Protein AF-A0A9Q4MGJ3-F1 (afdb_monomer_lite)

Radius of gyration: 14.68 Å; chains: 1; bounding box: 35×25×41 Å

Structure (mmCIF, N/CA/C/O backbone):
data_AF-A0A9Q4MGJ3-F1
#
_entry.id   AF-A0A9Q4MGJ3-F1
#
loop_
_atom_site.group_PDB
_atom_site.id
_atom_site.type_symbol
_atom_site.label_atom_id
_atom_site.label_alt_id
_atom_site.label_comp_id
_atom_site.label_asym_id
_atom_site.label_entity_id
_atom_site.label_seq_id
_atom_site.pdbx_PDB_ins_code
_atom_site.Cartn_x
_atom_site.Cartn_y
_atom_site.Cartn_z
_atom_site.occupancy
_atom_site.B_iso_or_equiv
_atom_site.auth_seq_id
_atom_site.auth_comp_id
_atom_site.auth_asym_id
_atom_site.auth_atom_id
_atom_site.pdbx_PDB_model_num
ATOM 1 N N . VAL A 1 1 ? 1.447 6.209 -20.324 1.00 47.72 1 VAL A N 1
ATOM 2 C CA . VAL A 1 1 ? 1.339 6.605 -18.892 1.00 47.72 1 VAL A CA 1
ATOM 3 C C . VAL A 1 1 ? -0.029 6.287 -18.270 1.00 47.72 1 VAL A C 1
ATOM 5 O O . VAL A 1 1 ? -0.046 5.803 -17.146 1.00 47.72 1 VAL A O 1
ATOM 8 N N . GLY A 1 2 ? -1.164 6.512 -18.954 1.00 54.47 2 GLY A N 1
ATOM 9 C CA . GLY A 1 2 ? -2.505 6.375 -18.346 1.00 54.47 2 GLY A CA 1
ATOM 10 C C . GLY A 1 2 ? -3.077 4.954 -18.210 1.00 54.47 2 GLY A C 1
ATOM 11 O O . GLY A 1 2 ? -3.803 4.693 -17.256 1.00 54.47 2 GLY A O 1
ATOM 12 N N . LEU A 1 3 ? -2.738 4.028 -19.115 1.00 53.75 3 LEU A N 1
ATOM 13 C CA . LEU A 1 3 ? -3.378 2.703 -19.179 1.00 53.75 3 LEU A CA 1
ATOM 14 C C . LEU A 1 3 ? -2.909 1.750 -18.067 1.00 53.75 3 LEU A C 1
ATOM 16 O O . LEU A 1 3 ? -3.738 1.143 -17.399 1.00 53.75 3 LEU A O 1
ATOM 20 N N . ILE A 1 4 ? -1.597 1.692 -17.805 1.00 57.59 4 ILE A N 1
ATOM 21 C CA . ILE A 1 4 ? -1.020 0.861 -16.730 1.00 57.59 4 ILE A CA 1
ATOM 22 C C . ILE A 1 4 ? -1.405 1.418 -15.356 1.00 57.59 4 ILE A C 1
ATOM 24 O O . ILE A 1 4 ? -1.832 0.672 -14.483 1.00 57.59 4 ILE A O 1
ATOM 28 N N . ARG A 1 5 ? -1.343 2.747 -15.180 1.00 59.00 5 ARG A N 1
ATOM 29 C CA . ARG A 1 5 ? -1.813 3.391 -13.945 1.00 59.00 5 ARG A CA 1
ATOM 30 C C . ARG A 1 5 ? -3.297 3.122 -13.717 1.00 59.00 5 ARG A C 1
ATOM 32 O O . ARG A 1 5 ? -3.651 2.729 -12.622 1.00 59.00 5 ARG A O 1
ATOM 39 N N . SER A 1 6 ? -4.154 3.256 -14.729 1.00 56.19 6 SER A N 1
ATOM 40 C CA . SER A 1 6 ? -5.579 2.936 -14.557 1.00 56.19 6 SER A CA 1
ATOM 41 C C . SER A 1 6 ? -5.777 1.462 -14.208 1.00 56.19 6 SER A C 1
ATOM 43 O O . SER A 1 6 ? -6.451 1.171 -13.239 1.00 56.19 6 SER A O 1
ATOM 45 N N . ALA A 1 7 ? -5.122 0.532 -14.906 1.00 58.12 7 ALA A N 1
ATOM 46 C CA . ALA A 1 7 ? -5.238 -0.901 -14.627 1.00 58.12 7 ALA A CA 1
ATOM 47 C C . ALA A 1 7 ? -4.816 -1.311 -13.202 1.00 58.12 7 ALA A C 1
ATOM 49 O O . ALA A 1 7 ? -5.288 -2.334 -12.713 1.00 58.12 7 ALA A O 1
ATOM 50 N N . ILE A 1 8 ? -3.927 -0.535 -12.573 1.00 58.72 8 ILE A N 1
ATOM 51 C CA . ILE A 1 8 ? -3.444 -0.756 -11.205 1.00 58.72 8 ILE A CA 1
ATOM 52 C C . ILE A 1 8 ? -4.287 0.025 -10.182 1.00 58.72 8 ILE A C 1
ATOM 54 O O . ILE 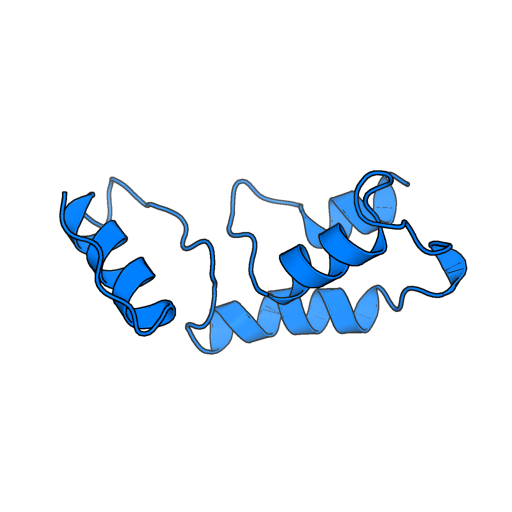A 1 8 ? -4.541 -0.479 -9.102 1.00 58.72 8 ILE A O 1
ATOM 58 N N . PHE A 1 9 ? -4.758 1.230 -10.513 1.00 60.62 9 PHE A N 1
ATOM 59 C CA . PHE A 1 9 ? -5.439 2.146 -9.586 1.00 60.62 9 PHE A CA 1
ATOM 60 C C . PHE A 1 9 ? -6.959 2.287 -9.834 1.00 60.62 9 PHE A C 1
ATOM 62 O O . PHE A 1 9 ? -7.568 3.247 -9.362 1.00 60.62 9 PHE A O 1
ATOM 69 N N . THR A 1 10 ? -7.608 1.394 -10.592 1.00 50.22 10 THR A N 1
ATOM 70 C CA . THR A 1 10 ? -9.064 1.461 -10.834 1.00 50.22 10 THR A CA 1
ATOM 71 C C . THR A 1 10 ? -9.859 1.081 -9.585 1.00 50.22 10 THR A C 1
ATOM 73 O O . THR A 1 10 ? -10.194 -0.083 -9.384 1.00 50.22 10 THR A O 1
ATOM 76 N N . GLY A 1 11 ? -10.197 2.081 -8.772 1.00 47.00 11 GLY A N 1
ATOM 77 C CA . GLY A 1 11 ? -11.117 1.975 -7.641 1.00 47.00 11 GLY A CA 1
ATOM 78 C C . GLY A 1 11 ? -10.798 3.005 -6.558 1.00 47.00 11 GLY A C 1
ATOM 79 O O . GLY A 1 11 ? -9.644 3.372 -6.366 1.00 47.00 11 GLY A O 1
ATOM 80 N N . LEU A 1 12 ? -11.811 3.455 -5.811 1.00 43.69 12 LEU A N 1
ATOM 81 C CA . LEU A 1 12 ? -11.649 4.173 -4.532 1.00 43.69 12 LEU A CA 1
ATOM 82 C C . LEU A 1 12 ? -11.092 3.234 -3.431 1.00 43.69 12 LEU A C 1
ATOM 84 O O . LEU A 1 12 ? -11.662 3.149 -2.348 1.00 43.69 12 LEU A O 1
ATOM 88 N N . TRP A 1 13 ? -10.063 2.435 -3.743 1.00 46.66 13 TRP A N 1
ATOM 89 C CA . TRP A 1 13 ? -9.635 1.294 -2.937 1.00 46.66 13 TRP A CA 1
ATOM 90 C C . TRP A 1 13 ? -8.103 1.158 -2.867 1.00 46.66 13 TRP A C 1
ATOM 92 O O . TRP A 1 13 ? -7.408 1.155 -3.875 1.00 46.66 13 TRP A O 1
ATOM 102 N N . ALA A 1 14 ? -7.609 1.032 -1.634 1.00 48.94 14 ALA A N 1
ATOM 103 C CA . ALA A 1 14 ? -6.429 0.287 -1.203 1.00 48.94 14 ALA A CA 1
ATOM 104 C C . ALA A 1 14 ? -5.128 0.278 -2.050 1.00 48.94 14 ALA A C 1
ATOM 106 O O . ALA A 1 14 ? -4.851 -0.683 -2.765 1.00 48.94 14 ALA A O 1
ATOM 107 N N . MET A 1 15 ? -4.211 1.232 -1.829 1.00 65.44 15 MET A N 1
ATOM 108 C CA . MET A 1 15 ? -2.789 1.024 -2.156 1.00 65.44 15 MET A CA 1
ATOM 109 C C . MET A 1 15 ? -2.182 -0.076 -1.257 1.00 65.44 15 MET A C 1
ATOM 111 O O . MET A 1 15 ? -2.004 0.099 -0.056 1.00 65.44 15 MET A O 1
ATOM 115 N N . ASN A 1 16 ? -1.860 -1.237 -1.818 1.00 71.69 16 ASN A N 1
ATOM 116 C CA . ASN A 1 16 ? -1.073 -2.287 -1.150 1.00 71.69 16 ASN A CA 1
ATOM 117 C C . ASN A 1 16 ? 0.409 -2.262 -1.578 1.00 71.69 16 ASN A C 1
ATOM 119 O O . ASN A 1 16 ? 0.822 -1.378 -2.328 1.00 71.69 16 ASN A O 1
ATOM 123 N N . VAL A 1 17 ? 1.219 -3.225 -1.116 1.00 75.88 17 VAL A N 1
ATOM 124 C CA . VAL A 1 17 ? 2.674 -3.262 -1.380 1.00 75.88 17 VAL A CA 1
ATOM 125 C C . VAL A 1 17 ? 2.983 -3.166 -2.876 1.00 75.88 17 VAL A C 1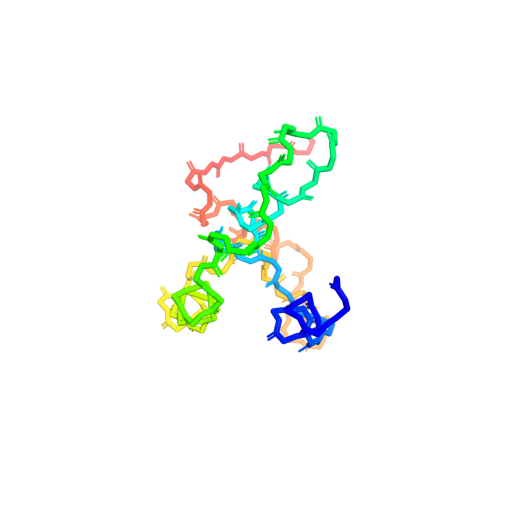
ATOM 127 O O . VAL A 1 17 ? 3.879 -2.417 -3.259 1.00 75.88 17 VAL A O 1
ATOM 130 N N . ALA A 1 18 ? 2.210 -3.834 -3.738 1.00 81.50 18 ALA A N 1
ATOM 131 C CA . ALA A 1 18 ? 2.409 -3.765 -5.186 1.00 81.50 18 ALA A CA 1
ATOM 132 C C . ALA A 1 18 ? 2.249 -2.331 -5.722 1.00 81.50 18 ALA A C 1
ATOM 134 O O . ALA A 1 18 ? 3.045 -1.880 -6.543 1.00 81.50 18 ALA A O 1
ATOM 135 N N . HIS A 1 19 ? 1.282 -1.576 -5.199 1.00 78.62 19 HIS A N 1
ATOM 136 C CA . HIS A 1 19 ? 1.066 -0.178 -5.570 1.00 78.62 19 HIS A CA 1
ATOM 137 C C . HIS A 1 19 ? 2.207 0.725 -5.098 1.00 78.62 19 HIS A C 1
ATOM 139 O O . HIS A 1 19 ? 2.636 1.602 -5.845 1.00 78.62 19 HIS A O 1
ATOM 145 N N . VAL A 1 20 ? 2.712 0.506 -3.878 1.00 78.81 20 VAL A N 1
ATOM 146 C CA . VAL A 1 20 ? 3.840 1.270 -3.316 1.00 78.81 20 VAL A CA 1
ATOM 147 C C . VAL A 1 20 ? 5.112 1.017 -4.122 1.00 78.81 20 VAL A C 1
ATOM 149 O O . VAL A 1 20 ? 5.793 1.965 -4.504 1.00 78.81 20 VAL A O 1
ATOM 152 N N . LEU A 1 21 ? 5.401 -0.244 -4.450 1.00 82.19 21 LEU A N 1
ATOM 153 C CA . LEU A 1 21 ? 6.552 -0.616 -5.275 1.00 82.19 21 LEU A CA 1
ATOM 154 C C . LEU A 1 21 ? 6.436 -0.055 -6.698 1.00 82.19 21 LEU A C 1
ATOM 156 O O . LEU A 1 21 ? 7.408 0.486 -7.226 1.00 82.19 21 LEU A O 1
ATOM 160 N N . TYR A 1 22 ? 5.246 -0.118 -7.302 1.00 84.12 22 TYR A N 1
ATOM 161 C CA . TYR A 1 22 ? 4.998 0.491 -8.60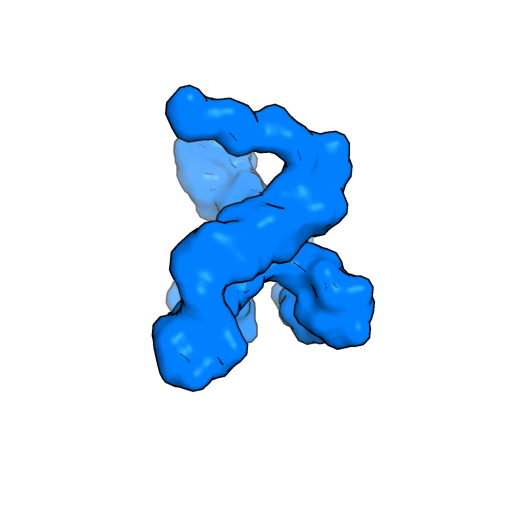7 1.00 84.12 22 TYR A CA 1
ATOM 162 C C . TYR A 1 22 ? 5.180 2.015 -8.552 1.00 84.12 22 TYR A C 1
ATOM 164 O O . TYR A 1 22 ? 5.797 2.607 -9.437 1.00 84.12 22 TYR A O 1
ATOM 172 N N . TYR A 1 23 ? 4.675 2.674 -7.506 1.00 80.69 23 TYR A N 1
ATOM 173 C CA . TYR A 1 23 ? 4.834 4.114 -7.318 1.00 80.69 23 TYR A CA 1
ATOM 174 C C . TYR A 1 23 ? 6.306 4.505 -7.151 1.00 80.69 23 TYR A C 1
ATOM 176 O O . TYR A 1 23 ? 6.764 5.398 -7.858 1.00 80.69 23 TYR A O 1
ATOM 184 N N . ALA A 1 24 ? 7.060 3.803 -6.300 1.00 81.62 24 ALA A N 1
ATOM 185 C CA . ALA A 1 24 ? 8.484 4.055 -6.087 1.00 81.62 24 ALA A CA 1
ATOM 186 C C . ALA A 1 24 ? 9.291 3.950 -7.391 1.00 81.62 24 ALA A C 1
ATOM 188 O O . ALA A 1 24 ? 10.146 4.786 -7.656 1.00 81.62 24 ALA A O 1
ATOM 189 N N . LYS A 1 25 ? 8.959 2.978 -8.249 1.00 82.31 25 LYS A N 1
ATOM 190 C CA . LYS A 1 25 ? 9.624 2.784 -9.545 1.00 82.31 25 LYS A CA 1
ATOM 191 C C . LYS A 1 25 ? 9.208 3.776 -10.625 1.00 82.31 25 LYS A C 1
ATOM 193 O O . LYS A 1 25 ? 9.955 3.998 -11.569 1.00 82.31 25 LYS A O 1
ATOM 198 N N . THR A 1 26 ? 8.016 4.364 -10.535 1.00 81.38 26 THR A N 1
ATOM 199 C CA . THR A 1 26 ? 7.457 5.192 -11.622 1.00 81.38 26 THR A CA 1
ATOM 200 C C . THR A 1 26 ? 7.358 6.676 -11.295 1.00 81.38 26 THR A C 1
ATOM 202 O O . THR A 1 26 ? 7.166 7.501 -12.200 1.00 81.38 26 THR A O 1
ATOM 205 N N . ASN A 1 27 ? 7.490 7.064 -10.027 1.00 80.12 27 ASN A N 1
ATOM 206 C CA . ASN A 1 27 ? 7.455 8.462 -9.634 1.00 80.12 27 ASN A CA 1
ATOM 207 C C . ASN A 1 27 ? 8.782 9.162 -9.977 1.00 80.12 27 ASN A C 1
ATOM 209 O O . ASN A 1 27 ? 9.860 8.667 -9.664 1.00 80.12 27 ASN A O 1
ATOM 213 N N . ALA A 1 28 ? 8.698 10.330 -10.626 1.00 80.06 28 ALA A N 1
ATOM 214 C CA . ALA A 1 28 ? 9.871 11.119 -11.009 1.00 80.06 28 ALA A CA 1
ATOM 215 C C . ALA A 1 28 ? 10.714 11.543 -9.798 1.00 80.06 28 ALA A C 1
ATOM 217 O O . ALA A 1 28 ? 11.935 11.560 -9.889 1.00 80.06 28 ALA A O 1
ATOM 218 N N . GLU A 1 29 ? 10.069 11.823 -8.668 1.00 81.00 29 GLU A N 1
ATOM 219 C CA . GLU A 1 29 ? 10.719 12.273 -7.434 1.00 81.00 29 GLU A CA 1
ATOM 220 C C . GLU A 1 29 ? 11.405 11.131 -6.668 1.00 81.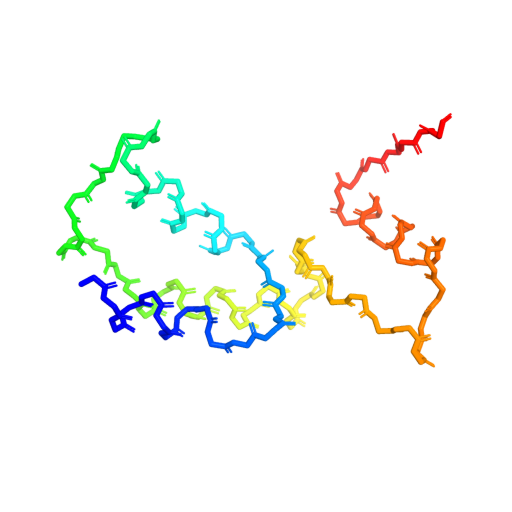00 29 GLU A C 1
ATOM 222 O O . GLU A 1 29 ? 12.147 11.384 -5.726 1.00 81.00 29 GLU A O 1
ATOM 227 N N . MET A 1 30 ? 11.186 9.875 -7.075 1.00 78.50 30 MET A N 1
ATOM 228 C CA . MET A 1 30 ? 11.751 8.681 -6.433 1.00 78.50 30 MET A CA 1
ATOM 229 C C . MET A 1 30 ? 12.759 7.929 -7.315 1.00 78.50 30 MET A C 1
ATOM 231 O O . MET A 1 30 ? 13.123 6.800 -7.001 1.00 78.50 30 MET A O 1
ATOM 235 N N . GLY A 1 31 ? 13.232 8.542 -8.407 1.00 73.12 31 GLY A N 1
ATOM 236 C CA . GLY A 1 31 ? 14.186 7.905 -9.323 1.00 73.12 31 GLY A CA 1
ATOM 237 C C . GLY A 1 31 ? 13.522 7.028 -10.388 1.00 73.12 31 GLY A C 1
ATOM 238 O O . GLY A 1 31 ? 13.965 5.909 -10.624 1.00 73.12 31 GLY A O 1
ATOM 239 N N . ARG A 1 32 ? 12.454 7.547 -11.018 1.00 81.19 32 ARG A N 1
ATOM 240 C CA . ARG A 1 32 ? 11.670 6.897 -12.086 1.00 81.19 32 ARG A CA 1
ATOM 241 C C . ARG A 1 32 ? 12.519 6.052 -13.046 1.00 81.19 32 ARG A C 1
ATOM 243 O O . ARG A 1 32 ? 13.392 6.572 -13.737 1.00 81.19 32 ARG A O 1
ATOM 250 N N . GLU A 1 33 ? 12.131 4.791 -13.190 1.00 78.69 33 GLU A N 1
ATOM 251 C CA . GLU A 1 33 ? 12.622 3.861 -14.205 1.00 78.69 33 GLU A CA 1
ATOM 252 C C . GLU A 1 33 ? 11.813 3.989 -15.520 1.00 78.69 33 GLU A C 1
ATOM 254 O O . GLU A 1 33 ? 10.648 4.418 -15.502 1.00 78.69 33 GLU A O 1
ATOM 259 N N . PRO A 1 34 ? 12.391 3.613 -16.680 1.00 80.38 34 PRO A N 1
ATOM 260 C CA . PRO A 1 34 ? 11.642 3.465 -17.927 1.00 80.38 34 PRO A CA 1
ATOM 261 C C . PRO A 1 34 ? 10.472 2.485 -17.760 1.00 80.38 34 PRO A C 1
ATOM 263 O O . PRO A 1 34 ? 10.643 1.369 -17.272 1.00 80.38 34 PRO A O 1
ATOM 266 N N . LEU A 1 35 ? 9.273 2.895 -18.183 1.00 72.12 35 LEU A N 1
ATOM 267 C CA . LEU A 1 35 ? 8.041 2.115 -17.984 1.00 72.12 35 LEU A CA 1
ATOM 268 C C . LEU A 1 35 ? 8.028 0.804 -18.779 1.00 72.12 35 LEU A C 1
ATOM 270 O O . LEU A 1 35 ? 7.320 -0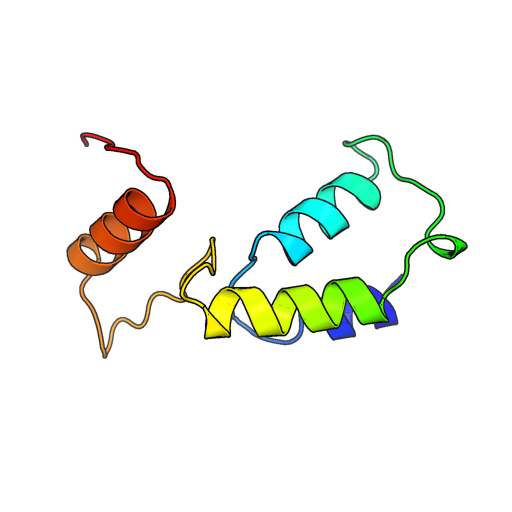.130 -18.421 1.00 72.12 35 LEU A O 1
ATOM 274 N N . ASP A 1 36 ? 8.816 0.751 -19.843 1.00 77.44 36 ASP A N 1
ATOM 275 C CA . ASP A 1 36 ? 8.916 -0.343 -20.802 1.00 77.44 36 ASP A CA 1
ATOM 276 C C . ASP A 1 36 ? 9.467 -1.622 -20.145 1.00 77.44 36 ASP A C 1
ATOM 278 O O . ASP A 1 36 ? 9.190 -2.727 -20.602 1.00 77.44 36 ASP A O 1
ATOM 282 N N . GLY A 1 37 ? 10.220 -1.472 -19.047 1.00 75.00 37 GLY A N 1
ATOM 283 C CA . GLY A 1 37 ? 10.746 -2.576 -18.242 1.00 75.00 37 GLY A CA 1
ATOM 284 C C . GLY A 1 37 ? 9.823 -3.030 -17.110 1.00 75.00 37 GLY A C 1
ATOM 285 O O . GLY A 1 37 ? 10.198 -3.917 -16.345 1.00 75.00 37 GLY A O 1
ATOM 286 N N . ILE A 1 38 ? 8.639 -2.426 -16.959 1.00 81.38 38 ILE A N 1
ATOM 287 C CA . ILE A 1 38 ? 7.720 -2.749 -15.866 1.00 81.38 38 ILE A CA 1
ATOM 288 C C . ILE A 1 38 ? 6.743 -3.838 -16.299 1.00 81.38 38 ILE A C 1
ATOM 290 O O . ILE A 1 38 ? 5.874 -3.627 -17.144 1.00 81.38 38 ILE A O 1
ATOM 294 N N . ASP A 1 39 ? 6.838 -4.992 -15.645 1.00 85.94 39 ASP A N 1
ATOM 295 C CA . ASP A 1 39 ? 5.897 -6.094 -15.813 1.00 85.94 39 ASP A CA 1
ATOM 296 C C . ASP A 1 39 ? 4.556 -5.788 -15.127 1.00 85.94 39 ASP A C 1
ATOM 298 O O . ASP A 1 39 ? 4.318 -6.094 -13.959 1.00 85.94 39 ASP A O 1
ATOM 302 N N . ALA A 1 40 ? 3.648 -5.165 -15.874 1.00 80.81 40 ALA A N 1
ATOM 303 C CA . ALA A 1 40 ? 2.325 -4.809 -15.376 1.00 80.81 40 ALA A CA 1
ATOM 304 C C . ALA A 1 40 ? 1.504 -6.021 -14.889 1.00 80.81 40 ALA A C 1
ATOM 306 O O . ALA A 1 40 ? 0.638 -5.852 -14.027 1.00 80.81 40 ALA A O 1
ATOM 307 N N . ALA A 1 41 ? 1.753 -7.227 -15.416 1.00 84.88 41 ALA A N 1
ATOM 308 C CA . ALA A 1 41 ? 1.001 -8.419 -15.040 1.00 84.88 41 ALA A CA 1
ATOM 309 C C . ALA A 1 41 ? 1.362 -8.883 -13.623 1.00 84.88 41 ALA A C 1
ATOM 311 O O . ALA A 1 41 ? 0.457 -9.155 -12.832 1.00 84.88 41 ALA A O 1
ATOM 312 N N . SER A 1 42 ? 2.651 -8.899 -13.260 1.00 83.12 42 SER A N 1
ATOM 313 C CA . SER A 1 42 ? 3.066 -9.245 -11.892 1.00 83.12 42 SER A CA 1
ATOM 314 C C . SER A 1 42 ? 2.631 -8.204 -10.862 1.00 83.12 42 SER A C 1
ATOM 316 O O . SER A 1 42 ? 2.167 -8.579 -9.785 1.00 83.12 42 SER A O 1
ATOM 318 N N . PHE A 1 43 ? 2.680 -6.908 -11.192 1.00 85.00 43 PHE A N 1
ATOM 319 C CA . PHE A 1 43 ? 2.146 -5.865 -10.308 1.00 85.00 43 PHE A CA 1
ATOM 320 C C . PHE A 1 43 ? 0.640 -6.013 -10.078 1.00 85.00 43 PHE A C 1
ATOM 322 O O . PHE A 1 43 ? 0.181 -5.843 -8.949 1.00 85.00 43 PHE A O 1
ATOM 329 N N . ARG A 1 44 ? -0.126 -6.379 -11.112 1.00 81.94 44 ARG A N 1
ATOM 330 C CA . ARG A 1 44 ? -1.565 -6.639 -10.984 1.00 81.94 44 ARG A CA 1
ATOM 331 C C . ARG A 1 44 ? -1.852 -7.891 -10.155 1.00 81.94 44 ARG A C 1
ATOM 333 O O . ARG A 1 44 ? -2.660 -7.832 -9.238 1.00 81.94 44 ARG A O 1
ATOM 340 N N . ALA A 1 45 ? -1.127 -8.981 -10.399 1.00 84.75 45 ALA A N 1
ATOM 341 C CA . ALA A 1 45 ? -1.244 -10.198 -9.600 1.00 84.75 45 ALA A CA 1
ATOM 342 C C . ALA A 1 45 ? -0.915 -9.947 -8.118 1.00 84.75 45 ALA A C 1
ATOM 344 O O . ALA A 1 45 ? -1.626 -10.422 -7.237 1.00 84.75 45 ALA A O 1
ATOM 345 N N . GLY A 1 46 ? 0.119 -9.149 -7.826 1.00 81.75 46 GLY A N 1
ATOM 346 C CA . GLY A 1 46 ? 0.425 -8.714 -6.463 1.00 81.75 46 GLY A CA 1
ATOM 347 C C . GLY A 1 46 ? -0.689 -7.851 -5.869 1.00 81.75 46 GLY A C 1
ATOM 348 O O . GLY A 1 46 ? -1.077 -8.055 -4.718 1.00 81.75 46 GLY A O 1
ATOM 349 N N . ALA A 1 47 ? -1.242 -6.926 -6.659 1.00 78.81 47 ALA A N 1
ATOM 350 C CA . ALA A 1 47 ? -2.337 -6.065 -6.232 1.00 78.81 47 ALA A CA 1
ATOM 351 C C . ALA A 1 47 ? -3.597 -6.854 -5.834 1.00 78.81 47 ALA A C 1
ATOM 353 O O . ALA A 1 47 ? -4.251 -6.449 -4.877 1.00 78.81 47 ALA A O 1
ATOM 354 N N . ASP A 1 48 ? -3.879 -7.985 -6.483 1.00 78.31 48 ASP A N 1
ATOM 355 C CA . ASP A 1 48 ? -4.989 -8.886 -6.138 1.00 78.31 48 ASP A CA 1
ATOM 356 C C . ASP A 1 48 ? -4.632 -9.844 -4.982 1.00 78.31 48 ASP A C 1
ATOM 358 O O . ASP A 1 48 ? -5.456 -10.133 -4.107 1.00 78.31 48 ASP A O 1
ATOM 362 N N . TRP A 1 49 ? -3.381 -10.316 -4.933 1.00 79.75 49 TRP A N 1
ATOM 363 C CA . TRP A 1 49 ? -2.923 -11.278 -3.931 1.00 79.75 49 TRP A CA 1
ATOM 364 C C . TRP A 1 49 ? -2.842 -10.670 -2.529 1.00 79.75 49 TRP A C 1
ATOM 366 O O . TRP A 1 49 ? -3.378 -11.260 -1.593 1.00 79.75 49 TRP A O 1
ATOM 376 N N . TYR A 1 50 ? -2.240 -9.487 -2.354 1.00 74.25 50 TYR A N 1
ATOM 377 C CA . TYR A 1 50 ? -2.078 -8.895 -1.018 1.00 74.25 50 TYR A CA 1
ATOM 378 C C . TYR A 1 50 ? -3.416 -8.729 -0.268 1.00 74.25 50 TYR A C 1
ATOM 380 O O . TYR A 1 50 ? -3.489 -9.166 0.879 1.00 74.25 50 TYR A O 1
ATOM 388 N N . PRO A 1 51 ? -4.501 -8.197 -0.867 1.00 70.12 51 PRO A N 1
ATOM 389 C CA . PRO A 1 51 ? -5.822 -8.178 -0.240 1.00 70.12 51 PRO A CA 1
ATOM 390 C C . PRO A 1 51 ? -6.360 -9.577 0.081 1.00 70.12 51 PRO A C 1
ATOM 392 O O . PRO A 1 51 ? -6.877 -9.771 1.179 1.00 70.12 51 PRO A O 1
ATOM 395 N N . SER A 1 52 ? -6.192 -10.560 -0.818 1.00 70.19 52 SER A N 1
ATOM 396 C CA . SER A 1 52 ? -6.643 -11.948 -0.589 1.00 70.19 52 SER A CA 1
ATOM 397 C C . SER A 1 52 ? -5.991 -12.605 0.634 1.00 70.19 52 SER A C 1
ATOM 399 O O . SER A 1 52 ? -6.571 -13.493 1.249 1.00 70.19 52 SER A O 1
ATOM 401 N N . GLN A 1 53 ? -4.791 -12.149 0.995 1.00 69.62 53 GLN A N 1
ATOM 402 C CA . GLN A 1 53 ? -4.036 -12.622 2.152 1.00 69.62 53 GLN A CA 1
ATOM 403 C C . GLN A 1 53 ? -4.214 -11.733 3.394 1.00 69.62 53 GLN A C 1
ATOM 405 O O . GLN A 1 53 ? -3.574 -11.964 4.414 1.00 69.62 53 GLN A O 1
ATOM 410 N N . GLY A 1 54 ? -5.039 -10.683 3.317 1.00 65.19 54 GLY A N 1
ATOM 411 C CA . GLY A 1 54 ? -5.198 -9.706 4.398 1.00 65.19 54 GLY A CA 1
ATOM 412 C C . GLY A 1 54 ? -4.037 -8.709 4.540 1.00 65.19 54 GLY A C 1
ATOM 413 O O . GLY A 1 54 ? -3.992 -7.972 5.520 1.00 65.19 54 GLY A O 1
ATOM 414 N N . PHE A 1 55 ? -3.126 -8.637 3.563 1.00 62.91 55 PHE A N 1
ATOM 415 C CA . PHE A 1 55 ? -1.935 -7.771 3.539 1.00 62.91 55 PHE A CA 1
ATOM 416 C C . PHE A 1 55 ? -2.132 -6.423 2.806 1.00 62.91 55 PHE A C 1
ATOM 418 O O . PHE A 1 55 ? -1.170 -5.794 2.356 1.00 62.91 55 PHE A O 1
ATOM 425 N N . GLY A 1 56 ? -3.369 -5.951 2.631 1.00 62.16 56 GLY A N 1
ATOM 426 C CA . GLY A 1 56 ? -3.634 -4.657 1.990 1.00 62.16 56 GLY A CA 1
ATOM 427 C C . GLY A 1 56 ? -3.216 -3.475 2.874 1.00 62.16 56 GLY A C 1
ATOM 428 O O . GLY A 1 56 ? -3.921 -3.177 3.829 1.00 62.16 56 GLY A O 1
ATOM 429 N N . ILE A 1 57 ? -2.096 -2.801 2.560 1.00 58.19 57 ILE A N 1
ATOM 430 C CA . ILE A 1 57 ? -1.524 -1.702 3.381 1.00 58.19 57 ILE A CA 1
ATOM 431 C C . ILE A 1 57 ? -2.506 -0.543 3.577 1.00 58.19 57 ILE A C 1
ATOM 433 O O . ILE A 1 57 ? -2.648 -0.019 4.679 1.00 58.19 57 ILE A O 1
ATOM 437 N N . CYS A 1 58 ? -3.233 -0.171 2.531 1.00 57.03 58 CYS A N 1
ATOM 438 C CA . CYS A 1 58 ? -4.380 0.706 2.652 1.00 57.03 58 CYS A CA 1
ATOM 439 C C . CYS A 1 58 ? -5.614 -0.170 2.694 1.00 57.03 58 CYS A C 1
ATOM 441 O O . CYS A 1 58 ? -6.129 -0.599 1.674 1.00 57.03 58 CYS A O 1
ATOM 443 N N . THR A 1 59 ? -6.096 -0.465 3.881 1.00 56.56 59 THR A N 1
ATOM 444 C CA . THR A 1 59 ? -7.431 -1.013 3.991 1.00 56.56 59 THR A CA 1
ATOM 445 C C . THR A 1 59 ? -8.431 0.087 3.615 1.00 56.56 59 THR A C 1
ATOM 447 O O . THR A 1 59 ? -8.216 1.257 3.924 1.00 56.56 59 THR A O 1
ATOM 450 N N . CYS A 1 60 ? -9.484 -0.226 2.864 1.00 59.50 60 CYS A N 1
ATOM 451 C CA . CYS A 1 60 ? -10.557 0.748 2.676 1.00 59.50 60 CYS A CA 1
ATOM 452 C C . CYS A 1 60 ? -11.245 0.924 4.021 1.00 59.50 60 CYS A C 1
ATOM 454 O O . CYS A 1 60 ? -11.609 -0.082 4.634 1.00 59.50 60 CYS A O 1
ATOM 456 N N . PHE A 1 61 ? -11.375 2.171 4.472 1.00 60.12 61 PHE A N 1
ATOM 457 C CA . PHE A 1 61 ? -12.260 2.480 5.581 1.00 60.12 61 PHE A CA 1
ATOM 458 C C . PHE A 1 61 ? -13.693 2.395 5.059 1.00 60.12 61 PHE A C 1
ATOM 460 O O . PHE A 1 61 ? -14.045 3.126 4.132 1.00 60.12 61 PHE A O 1
ATOM 467 N N . ASP A 1 62 ? -14.486 1.493 5.626 1.00 68.44 62 ASP A N 1
ATOM 468 C CA . ASP A 1 62 ? -15.916 1.359 5.341 1.00 68.44 62 ASP A CA 1
ATOM 469 C C . ASP A 1 62 ? -16.709 1.854 6.563 1.00 68.44 62 ASP A C 1
ATOM 471 O O . ASP A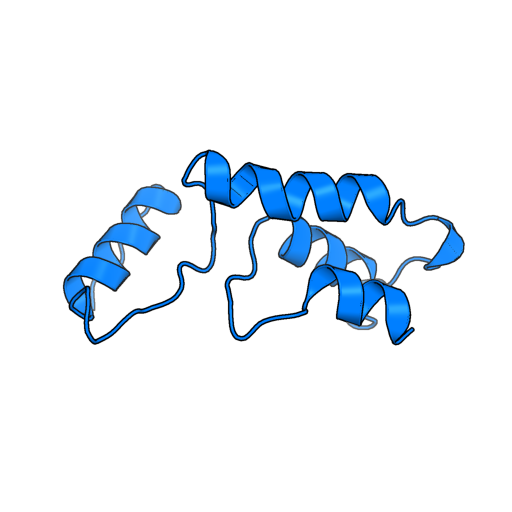 1 62 ? -16.925 1.082 7.497 1.00 68.44 62 ASP A O 1
ATOM 475 N N . PRO A 1 63 ? -17.112 3.141 6.613 1.00 69.19 63 PRO A N 1
ATOM 476 C CA . PRO A 1 63 ? -17.793 3.702 7.781 1.00 69.19 63 PRO A CA 1
ATOM 477 C C . PRO A 1 63 ? -19.091 2.964 8.173 1.00 69.19 63 PRO A C 1
ATOM 479 O O . PRO A 1 63 ? -19.396 2.904 9.364 1.00 69.19 63 PRO A O 1
ATOM 482 N N . PRO A 1 64 ? -19.868 2.405 7.220 1.00 79.12 64 PRO A N 1
ATOM 483 C CA . PRO A 1 64 ? -20.949 1.465 7.521 1.00 79.12 64 PRO A CA 1
ATOM 484 C C . PRO A 1 64 ? -20.547 0.149 8.208 1.00 79.12 64 PRO A C 1
ATOM 486 O O . PRO A 1 64 ? -21.378 -0.415 8.921 1.00 79.12 64 PRO A O 1
ATOM 489 N N . ALA A 1 65 ? -19.331 -0.367 7.993 1.00 71.94 65 ALA A N 1
ATOM 490 C CA . ALA A 1 65 ? -18.915 -1.696 8.460 1.00 71.94 65 ALA A CA 1
ATOM 491 C C . ALA A 1 65 ? -17.882 -1.683 9.602 1.00 71.94 65 ALA A C 1
ATOM 493 O O . ALA A 1 65 ? -17.767 -2.673 10.326 1.00 71.94 65 ALA A O 1
ATOM 494 N N . GLU A 1 66 ? -17.135 -0.594 9.799 1.00 76.81 66 GLU A N 1
ATOM 495 C CA . GLU A 1 66 ? -16.144 -0.474 10.872 1.00 76.81 66 GLU A CA 1
ATOM 496 C C . GLU A 1 66 ? -16.043 0.954 11.440 1.00 76.81 66 GLU A C 1
ATOM 498 O O . GLU A 1 66 ? -16.354 1.945 10.782 1.00 76.81 66 GLU A O 1
ATOM 503 N N . SER A 1 67 ? -15.567 1.075 12.683 1.00 85.12 67 SER A N 1
ATOM 504 C CA . SER A 1 67 ? -15.259 2.371 13.301 1.00 85.12 67 SER A CA 1
ATOM 505 C C . SER A 1 67 ? -13.841 2.842 12.960 1.00 85.12 67 SER A C 1
ATOM 507 O O . SER A 1 67 ? -12.970 2.044 12.613 1.00 85.12 67 SER A O 1
ATOM 509 N N . ALA A 1 68 ? -13.572 4.141 13.128 1.00 81.69 68 ALA A N 1
ATOM 510 C CA . ALA A 1 68 ? -12.237 4.708 12.907 1.00 81.69 68 ALA A CA 1
ATOM 511 C C . ALA A 1 68 ? -11.152 4.064 13.800 1.00 81.69 68 ALA A C 1
ATOM 513 O O . ALA A 1 68 ? -10.023 3.853 13.354 1.00 81.69 68 ALA A O 1
ATOM 514 N N . ASP A 1 69 ? -11.492 3.697 15.038 1.00 85.44 69 ASP A N 1
ATOM 515 C CA . ASP A 1 69 ? -10.562 3.017 15.949 1.00 85.44 69 ASP A CA 1
ATOM 516 C C . ASP A 1 69 ? -10.304 1.562 15.532 1.00 85.44 69 ASP A C 1
ATOM 518 O O . ASP A 1 69 ? -9.165 1.087 15.599 1.00 85.44 69 ASP A O 1
ATOM 522 N N . ALA A 1 70 ? -11.335 0.856 15.051 1.00 80.44 70 ALA A N 1
ATOM 523 C CA . ALA A 1 70 ? -11.184 -0.489 14.498 1.00 80.44 70 ALA A CA 1
ATOM 524 C C . ALA A 1 70 ? -10.298 -0.470 13.242 1.00 80.44 70 ALA A C 1
ATOM 526 O O . ALA A 1 70 ? -9.386 -1.291 13.110 1.00 80.44 70 ALA A O 1
ATOM 527 N N . PHE A 1 71 ? -10.496 0.530 12.383 1.00 78.69 71 PHE A N 1
ATOM 528 C CA . PHE A 1 71 ? -9.675 0.778 11.205 1.00 78.69 71 PHE A CA 1
ATOM 529 C C . PHE A 1 71 ? -8.206 1.057 11.564 1.00 78.69 71 PHE A C 1
ATOM 531 O O . PHE A 1 71 ? -7.296 0.404 11.052 1.00 78.69 71 PHE A O 1
ATOM 538 N N . SER A 1 72 ? -7.962 1.956 12.523 1.00 79.75 72 SER A N 1
ATOM 539 C CA . SER A 1 72 ? -6.616 2.266 13.026 1.00 79.75 72 SER A CA 1
ATOM 540 C C . SER A 1 72 ? -5.923 1.036 13.623 1.00 79.75 72 SER A C 1
ATOM 542 O O . SER A 1 72 ? -4.757 0.762 13.331 1.00 79.75 72 SER A O 1
ATOM 544 N N . THR A 1 73 ? -6.651 0.238 14.408 1.00 81.62 73 THR A N 1
ATOM 545 C CA . THR A 1 73 ? -6.134 -1.012 14.986 1.00 81.62 73 THR A CA 1
ATOM 546 C C . THR A 1 73 ? -5.752 -2.015 13.896 1.00 81.62 73 THR A C 1
ATOM 548 O O . THR A 1 73 ? -4.742 -2.710 14.012 1.00 81.62 73 THR A O 1
ATOM 551 N N . ARG A 1 74 ? -6.535 -2.091 12.816 1.00 78.44 74 ARG A N 1
ATOM 552 C CA . ARG A 1 74 ? -6.275 -2.977 11.677 1.00 78.44 74 ARG A CA 1
ATOM 553 C C . ARG A 1 74 ? -5.000 -2.588 10.925 1.00 78.44 74 ARG A C 1
ATOM 555 O O . ARG A 1 74 ? -4.197 -3.469 10.629 1.00 78.44 74 ARG A O 1
ATOM 562 N N . ILE A 1 75 ? -4.770 -1.292 10.700 1.00 76.56 75 ILE A N 1
ATOM 563 C CA . ILE A 1 75 ? -3.530 -0.775 10.091 1.00 76.56 75 ILE A CA 1
ATOM 564 C C . ILE A 1 75 ? -2.314 -1.081 10.974 1.00 76.56 75 ILE A C 1
ATOM 566 O O . ILE A 1 75 ? -1.301 -1.573 10.485 1.00 76.56 75 ILE A O 1
ATOM 570 N N . GLN A 1 76 ? -2.417 -0.834 12.280 1.00 79.94 76 GLN A N 1
ATOM 571 C CA . GLN A 1 76 ? -1.328 -1.073 13.233 1.00 79.94 76 GLN A CA 1
ATOM 572 C C . GLN A 1 76 ? -0.940 -2.555 13.316 1.00 79.94 76 GLN A C 1
ATOM 574 O O . GLN A 1 76 ? 0.241 -2.899 13.263 1.00 79.94 76 GLN A O 1
ATOM 579 N N . ARG A 1 77 ? -1.936 -3.451 13.342 1.00 78.00 77 ARG A N 1
ATOM 580 C CA . ARG A 1 77 ? -1.708 -4.903 13.271 1.00 78.00 77 ARG A CA 1
ATOM 581 C C . ARG A 1 77 ? -1.005 -5.311 11.985 1.00 78.00 77 ARG A C 1
ATOM 583 O O . ARG A 1 77 ? -0.083 -6.118 12.037 1.00 78.00 77 ARG A O 1
ATOM 590 N N . LEU A 1 78 ? -1.417 -4.746 10.854 1.00 73.81 78 LEU A N 1
ATOM 591 C CA . LEU A 1 78 ? -0.790 -5.023 9.568 1.00 73.81 78 LEU A CA 1
ATOM 592 C C . LEU A 1 78 ? 0.670 -4.552 9.522 1.00 73.81 78 LEU A C 1
ATOM 594 O O . LEU A 1 78 ? 1.527 -5.260 9.005 1.00 73.81 78 LEU A O 1
ATOM 598 N N . GLY A 1 79 ? 0.956 -3.374 10.078 1.00 73.44 79 GLY A N 1
ATOM 599 C CA . GLY A 1 79 ? 2.307 -2.821 10.151 1.00 73.44 79 GLY A CA 1
ATOM 600 C C . GLY A 1 79 ? 3.195 -3.447 11.229 1.00 73.44 79 GLY A C 1
ATOM 601 O O . GLY A 1 79 ? 4.365 -3.082 11.315 1.00 73.44 79 GLY A O 1
ATOM 602 N N . GLY A 1 80 ? 2.661 -4.338 12.076 1.00 78.62 80 GLY A N 1
ATOM 603 C CA . GLY A 1 80 ? 3.373 -4.842 13.252 1.00 78.62 80 GLY A CA 1
ATOM 604 C C . GLY A 1 80 ? 3.822 -3.718 14.191 1.00 78.62 80 GLY A C 1
ATOM 605 O O . GLY A 1 80 ? 4.865 -3.824 14.832 1.00 78.62 80 GLY A O 1
ATOM 606 N N . CYS A 1 81 ? 3.073 -2.616 14.226 1.00 79.81 81 CYS A N 1
ATOM 607 C CA . CYS A 1 81 ? 3.445 -1.393 14.920 1.00 79.81 81 CYS A CA 1
ATOM 608 C C . CYS A 1 81 ? 2.352 -0.953 15.897 1.00 79.81 81 CYS A C 1
ATOM 610 O O . CYS A 1 81 ? 1.235 -1.465 15.895 1.00 79.81 81 CYS A O 1
ATOM 612 N N . SER A 1 82 ? 2.694 0.010 16.748 1.00 85.25 82 SER A N 1
ATOM 613 C CA . SER A 1 82 ? 1.751 0.698 17.621 1.00 85.25 82 SER A CA 1
ATOM 614 C C . SER A 1 82 ? 2.033 2.189 17.536 1.00 85.25 82 SER A C 1
ATOM 616 O O . SER A 1 82 ? 3.189 2.601 17.624 1.00 85.25 82 SER A O 1
ATOM 618 N N . VAL A 1 83 ? 0.988 2.994 17.385 1.00 75.44 83 VAL A N 1
ATOM 619 C CA . VAL A 1 83 ? 1.077 4.453 17.350 1.00 75.44 83 VAL A CA 1
ATOM 620 C C . VAL A 1 83 ? 0.129 4.999 18.407 1.00 75.44 83 VAL A C 1
ATOM 622 O O . VAL A 1 83 ? -1.074 4.748 18.364 1.00 75.44 83 VAL A O 1
ATOM 625 N N . SER A 1 84 ? 0.673 5.712 19.389 1.00 71.81 84 SER A N 1
ATOM 626 C CA . SER A 1 84 ? -0.135 6.463 20.348 1.00 71.81 84 SER A CA 1
ATOM 627 C C . SER A 1 84 ? -0.600 7.771 19.714 1.00 71.81 84 SER A C 1
ATOM 629 O O . SER A 1 84 ? 0.130 8.361 18.916 1.00 71.81 84 SER A O 1
ATOM 631 N N . ARG A 1 85 ? -1.810 8.205 20.070 1.00 59.16 85 ARG A N 1
ATOM 632 C CA . ARG A 1 85 ? -2.317 9.527 19.699 1.00 59.16 85 ARG A CA 1
ATOM 633 C C . ARG A 1 85 ? -1.556 10.627 20.439 1.00 59.16 85 ARG A C 1
ATOM 635 O O . ARG A 1 85 ? -1.186 10.381 21.609 1.00 59.16 85 ARG A O 1
#

Organism: NCBI:txid644357

Foldseek 3Di:
DPPLCCLLPVDPDFDFPLNVVVCLQCPPVNPHDDCVPDDSVVSNVVSVVCVVVLLGLDGDDDVVPDDPVRNVVSNCVNVVHDDDD

Secondary structure (DSSP, 8-state):
-HHHHHHHH-SS----HHHHHHHHHH-GGGT---GGG--HHHHHHHHHHHHHTT--SSPPP-TTT--HHHHHHHHHHHHT-----

pLDDT: mean 72.3, std 11.23, range [43.69, 85.94]

Sequence (85 aa):
VGLIRSAIFTGLWAMNVAHVLYYAKTNAEMGREPLDGIDAASFRAGADWYPSQGFGICTCFDPPAESADAFSTRIQRLGGCSVSR